Protein AF-A0A1G9J8J8-F1 (afdb_monomer_lite)

InterPro domains:
  IPR059865 Acb5 phage protein [PF26761] (29-97)

Sequence (175 aa):
MTDDLSQIAPGPQFIGARIVHADEQLAPPRRFVLRRRVDVSGISGTGDVADGVLWPDGTASIRWRGEHPSVVFWDRGRVSVEAIHGHQGATEVVFVDQDDEQPVPAGDGGAPLDPAAAPLVLRRVLDHALRRPVPCPNCTRTAPCRCVADRTEGRVDAVLAALGPWLTTRPGDAA

Secondary structure (DSSP, 8-state):
----GGG-PPPP--TT--PPPTTS-PPPPEEEEEEES--SSSSS-SEEEEEEEE-TTS-EEEEE-SSS--EEEETTTHHHHHHHH-GGGTEEEEE---S---------TT----TTTS-HHHHHHHHHHHHSPPPPTTT--SS--TT-S---TTHHHHHHHHHHHHHS--TT---

Foldseek 3Di:
DPPPCVPDDDDDDDPPDDDDDPPPDQDDKWKWFWAAQDDPPVPQDGGGQWIKIQDSLQKMWIWGDDDDIDIDIGPNHPVVCCVVPCVVVSIDIGTPDDDPPPPPPPPPPDDPDDPVPPRVVVVVVVVCLQPQQQQDPVHGDSDDDPPDPDDPPCSVVSVCVVCVVVVPDDVPPPD

Organism: NCBI:txid417292

pLDDT: mean 74.12, std 16.99, range [38.47, 98.06]

Radius of gyration: 23.18 Å; chains: 1; bounding box: 58×75×49 Å

Structure (mmCIF, N/CA/C/O backbone):
data_AF-A0A1G9J8J8-F1
#
_entry.id   AF-A0A1G9J8J8-F1
#
loop_
_atom_site.group_PDB
_atom_site.id
_atom_site.type_symbol
_atom_site.label_atom_id
_atom_site.label_alt_id
_atom_site.label_comp_id
_atom_site.label_asym_id
_atom_site.label_entity_id
_atom_site.label_seq_id
_atom_site.pdbx_PDB_ins_code
_atom_site.Cartn_x
_atom_site.Cartn_y
_atom_site.Cartn_z
_atom_site.occupancy
_atom_site.B_iso_or_equiv
_atom_site.auth_seq_id
_atom_site.auth_comp_id
_atom_site.auth_asym_id
_atom_site.auth_atom_id
_atom_site.pdbx_PDB_model_num
ATOM 1 N N . MET A 1 1 ? 24.958 34.970 -21.008 1.00 52.84 1 MET A N 1
ATOM 2 C CA . MET A 1 1 ? 25.870 33.909 -20.541 1.00 52.84 1 MET A CA 1
ATOM 3 C C . MET A 1 1 ? 25.167 32.598 -20.802 1.00 52.84 1 MET A C 1
ATOM 5 O O . MET A 1 1 ? 24.207 32.292 -20.114 1.00 52.84 1 MET A O 1
ATOM 9 N N . THR A 1 2 ? 25.532 31.933 -21.891 1.00 58.75 2 THR A N 1
ATOM 10 C CA . THR A 1 2 ? 25.051 30.592 -22.231 1.00 58.75 2 THR A CA 1
ATOM 11 C C . THR A 1 2 ? 25.837 29.626 -21.366 1.00 58.75 2 THR A C 1
ATOM 13 O O . THR A 1 2 ? 27.066 29.667 -21.393 1.00 58.75 2 THR A O 1
ATOM 16 N N . ASP A 1 3 ? 25.141 28.838 -20.557 1.00 69.56 3 ASP A N 1
ATOM 17 C CA . ASP A 1 3 ? 25.778 27.814 -19.739 1.00 69.56 3 ASP A CA 1
ATOM 18 C C . ASP A 1 3 ? 26.391 26.781 -20.691 1.00 69.56 3 ASP A C 1
ATOM 20 O O . ASP A 1 3 ? 25.680 26.117 -21.451 1.00 69.56 3 ASP A O 1
ATOM 24 N N . ASP A 1 4 ? 27.721 26.725 -20.737 1.00 76.31 4 ASP A N 1
ATOM 25 C CA . ASP A 1 4 ? 28.454 25.772 -21.562 1.00 76.31 4 ASP A CA 1
ATOM 26 C C . ASP A 1 4 ? 28.433 24.407 -20.869 1.00 76.31 4 ASP A C 1
ATOM 28 O O . ASP A 1 4 ? 29.348 24.015 -20.142 1.00 76.31 4 ASP A O 1
ATOM 32 N N . LEU A 1 5 ? 27.335 23.683 -21.091 1.00 75.25 5 LEU A N 1
ATOM 33 C CA . LEU A 1 5 ? 27.098 22.351 -20.536 1.00 75.25 5 LEU A CA 1
ATOM 34 C C . LEU A 1 5 ? 28.063 21.289 -21.096 1.00 75.25 5 LEU A C 1
ATOM 36 O O . LEU A 1 5 ? 28.061 20.160 -20.609 1.00 75.25 5 LEU A O 1
ATOM 40 N N . SER A 1 6 ? 28.909 21.626 -22.081 1.00 75.50 6 SER A N 1
ATOM 41 C CA . SER A 1 6 ? 29.919 20.708 -22.629 1.00 75.50 6 SER A CA 1
ATOM 42 C C . SER A 1 6 ? 31.037 20.377 -21.634 1.00 75.50 6 SER A C 1
ATOM 44 O O . SER A 1 6 ? 31.722 19.368 -21.793 1.00 75.50 6 SER A O 1
ATOM 46 N N . GLN A 1 7 ? 31.195 21.189 -20.582 1.00 78.25 7 GLN A N 1
ATOM 47 C CA . GLN A 1 7 ? 32.174 20.979 -19.513 1.00 78.25 7 GLN A CA 1
ATOM 48 C C . GLN A 1 7 ? 31.668 20.055 -18.392 1.00 78.25 7 GLN A C 1
ATOM 50 O O . GLN A 1 7 ? 32.422 19.736 -17.470 1.00 78.25 7 GLN A O 1
ATOM 55 N N . ILE A 1 8 ? 30.404 19.613 -18.433 1.00 78.19 8 ILE A N 1
ATOM 56 C CA . ILE A 1 8 ? 29.869 18.682 -17.437 1.00 78.19 8 ILE A CA 1
ATOM 57 C C . ILE A 1 8 ? 30.353 17.274 -17.787 1.00 78.19 8 ILE A C 1
ATOM 59 O O . ILE A 1 8 ? 29.864 16.640 -18.721 1.00 78.19 8 ILE A O 1
ATOM 63 N N . ALA A 1 9 ? 31.322 16.774 -17.019 1.00 73.69 9 ALA A N 1
ATOM 64 C CA . ALA A 1 9 ? 31.731 15.379 -17.107 1.00 73.69 9 ALA A CA 1
ATOM 65 C C . ALA A 1 9 ? 30.520 14.460 -16.837 1.00 73.69 9 ALA A C 1
ATOM 67 O O . ALA A 1 9 ? 29.739 14.742 -15.921 1.00 73.69 9 ALA A O 1
ATOM 68 N N . PRO A 1 10 ? 30.344 13.362 -17.597 1.00 72.19 10 PRO A N 1
ATOM 69 C CA . PRO A 1 10 ? 29.259 12.428 -17.343 1.00 72.19 10 PRO A CA 1
ATOM 70 C C . PRO A 1 10 ? 29.355 11.892 -15.912 1.00 72.19 10 PRO A C 1
ATOM 72 O O . PRO A 1 10 ? 30.443 11.593 -15.412 1.00 72.19 10 PRO A O 1
ATOM 75 N N . GLY A 1 11 ? 28.200 11.788 -15.253 1.00 70.50 11 GLY A N 1
ATOM 76 C CA . GLY A 1 11 ? 28.108 11.256 -13.900 1.00 70.50 11 GLY A CA 1
ATOM 77 C C . GLY A 1 11 ? 28.622 9.813 -13.799 1.00 70.50 11 GLY A C 1
ATOM 78 O O . GLY A 1 11 ? 28.779 9.125 -14.814 1.00 70.50 11 GLY A O 1
ATOM 79 N N . PRO A 1 12 ? 28.884 9.330 -12.574 1.00 74.50 12 PRO A N 1
ATOM 80 C CA . PRO A 1 12 ? 29.333 7.961 -12.356 1.00 74.50 12 PRO A CA 1
ATOM 81 C C . PRO A 1 12 ? 28.359 6.954 -12.982 1.00 74.50 12 PRO A C 1
ATOM 83 O O . PRO A 1 12 ? 27.145 7.031 -12.787 1.00 74.50 12 PRO A O 1
ATOM 86 N N . GLN A 1 13 ? 28.902 5.992 -13.729 1.00 70.75 13 GLN A N 1
ATOM 87 C CA . GLN A 1 13 ? 28.127 4.884 -14.279 1.00 70.75 13 GLN A CA 1
ATOM 88 C C . GLN A 1 13 ? 27.907 3.839 -13.181 1.00 70.75 13 GLN A C 1
ATOM 90 O O . GLN A 1 13 ? 28.849 3.194 -12.721 1.00 70.75 13 GLN A O 1
ATOM 95 N N . PHE A 1 14 ? 26.660 3.667 -12.749 1.00 71.19 14 PHE A N 1
ATOM 96 C CA . PHE A 1 14 ? 26.301 2.663 -11.751 1.00 71.19 14 PHE A CA 1
ATOM 97 C C . PHE A 1 14 ? 26.007 1.323 -12.436 1.00 71.19 14 PHE A C 1
ATOM 99 O O . PHE A 1 14 ? 24.927 1.114 -12.988 1.00 71.19 14 PHE A O 1
ATOM 106 N N . ILE A 1 15 ? 26.969 0.397 -12.410 1.00 66.38 15 ILE A N 1
ATOM 107 C CA . ILE A 1 15 ? 26.799 -0.945 -12.988 1.00 66.38 15 ILE A CA 1
ATOM 108 C C . ILE A 1 15 ? 25.764 -1.729 -12.170 1.00 66.38 15 ILE A C 1
ATOM 110 O O . ILE A 1 15 ? 25.917 -1.906 -10.964 1.00 66.38 15 ILE A O 1
ATOM 114 N N . GLY A 1 16 ? 24.712 -2.213 -12.836 1.00 60.66 16 GLY A N 1
ATOM 115 C CA . GLY A 1 16 ? 23.643 -3.008 -12.217 1.00 60.66 16 GLY A CA 1
ATOM 116 C C . GLY A 1 16 ? 22.540 -2.194 -11.532 1.00 60.66 16 GLY A C 1
ATOM 117 O O . GLY A 1 16 ? 21.570 -2.782 -11.058 1.00 60.66 16 GLY A O 1
ATOM 118 N N . ALA A 1 17 ? 22.642 -0.862 -11.503 1.00 63.00 17 ALA A N 1
ATOM 119 C CA . ALA A 1 17 ? 21.543 -0.008 -11.073 1.00 63.00 17 ALA A CA 1
ATOM 120 C C . ALA A 1 17 ? 20.568 0.212 -12.235 1.00 63.00 17 ALA A C 1
ATOM 122 O O . ALA A 1 17 ? 20.979 0.505 -13.359 1.00 63.00 17 ALA A O 1
ATOM 123 N N . ARG A 1 18 ? 19.264 0.120 -11.963 1.00 63.38 18 ARG A N 1
ATOM 124 C CA . ARG A 1 18 ? 18.260 0.638 -12.891 1.00 63.38 18 ARG A CA 1
ATOM 125 C C . ARG A 1 18 ? 18.263 2.161 -12.775 1.00 63.38 18 ARG A C 1
ATOM 127 O O . ARG A 1 18 ? 17.834 2.699 -11.757 1.00 63.38 18 ARG A O 1
ATOM 134 N N . ILE A 1 19 ? 18.749 2.833 -13.811 1.00 65.38 19 ILE A N 1
ATOM 135 C CA . ILE A 1 19 ? 18.621 4.282 -13.957 1.00 65.38 19 ILE A CA 1
ATOM 136 C C . ILE A 1 19 ? 17.245 4.538 -14.569 1.00 65.38 19 ILE A C 1
ATOM 138 O O . ILE A 1 19 ? 16.962 4.066 -15.665 1.00 65.38 19 ILE A O 1
ATOM 142 N N . VAL A 1 20 ? 16.381 5.236 -13.835 1.00 63.06 20 VAL A N 1
ATOM 143 C CA . VAL A 1 20 ? 15.118 5.738 -14.383 1.00 63.06 20 VAL A CA 1
ATOM 144 C C . VAL A 1 20 ? 15.446 7.020 -15.136 1.00 63.06 20 VAL A C 1
ATOM 146 O O . VAL A 1 20 ? 15.988 7.961 -14.550 1.00 63.06 20 VAL A O 1
ATOM 149 N N . HIS A 1 21 ? 15.172 7.037 -16.434 1.00 63.50 21 HIS A N 1
ATOM 150 C CA . HIS A 1 21 ? 15.356 8.219 -17.267 1.00 63.50 21 HIS A CA 1
ATOM 151 C C . HIS A 1 21 ? 14.078 9.068 -17.275 1.00 63.50 21 HIS A C 1
ATOM 153 O O . HIS A 1 21 ? 12.988 8.566 -17.018 1.00 63.50 21 HIS A O 1
ATOM 159 N N . ALA A 1 22 ? 14.205 10.371 -17.531 1.00 58.50 22 ALA A N 1
ATOM 160 C CA . ALA A 1 22 ? 13.072 11.302 -17.484 1.00 58.50 22 ALA A CA 1
ATOM 161 C C . ALA A 1 22 ? 11.989 11.016 -18.548 1.00 58.50 22 ALA A C 1
ATOM 163 O O . ALA A 1 22 ? 10.866 11.491 -18.418 1.00 58.50 22 ALA A O 1
ATOM 164 N N . ASP A 1 23 ? 12.330 10.258 -19.589 1.00 60.47 23 ASP A N 1
ATOM 165 C CA . ASP A 1 23 ? 11.440 9.772 -20.643 1.00 60.47 23 ASP A CA 1
ATOM 166 C C . ASP A 1 23 ? 10.734 8.448 -20.288 1.00 60.47 23 ASP A C 1
ATOM 168 O O . ASP A 1 23 ? 9.734 8.110 -20.923 1.00 60.47 23 ASP A O 1
ATOM 172 N N . GLU A 1 24 ? 11.175 7.721 -19.249 1.00 60.34 24 GLU A N 1
ATOM 173 C CA . GLU A 1 24 ? 10.377 6.641 -18.657 1.00 60.34 24 GLU A CA 1
ATOM 174 C C . GLU A 1 24 ? 9.195 7.262 -17.902 1.00 60.34 24 GLU A C 1
ATOM 176 O O . GLU A 1 24 ? 9.309 7.703 -16.757 1.00 60.34 24 GLU A O 1
ATOM 181 N N . GLN A 1 25 ? 8.032 7.284 -18.552 1.00 58.34 25 GLN A N 1
ATOM 182 C CA . GLN A 1 25 ? 6.803 7.812 -17.973 1.00 58.34 25 GLN A CA 1
ATOM 183 C C . GLN A 1 25 ? 6.251 6.846 -16.913 1.00 58.34 25 GLN A C 1
ATOM 185 O O . GLN A 1 25 ? 5.367 6.029 -17.167 1.00 58.34 25 GLN A O 1
ATOM 190 N N . LEU A 1 26 ? 6.815 6.910 -15.707 1.00 67.69 26 LEU A N 1
ATOM 191 C CA . LEU A 1 26 ? 6.245 6.270 -14.528 1.00 67.69 26 LEU A CA 1
ATOM 192 C C . LEU A 1 26 ? 4.961 7.003 -14.132 1.00 67.69 26 LEU A C 1
ATOM 194 O O . LEU A 1 26 ? 4.862 8.224 -14.266 1.00 67.69 26 LEU A O 1
ATOM 198 N N . ALA A 1 27 ? 3.983 6.257 -13.614 1.00 77.62 27 ALA A N 1
ATOM 199 C CA . ALA A 1 27 ? 2.802 6.865 -13.009 1.00 77.62 27 ALA A CA 1
ATOM 200 C C . ALA A 1 27 ? 3.230 7.907 -11.953 1.00 77.62 27 ALA A C 1
ATOM 202 O O . ALA A 1 27 ? 4.255 7.712 -11.298 1.00 77.62 27 ALA A O 1
ATOM 203 N N . PRO A 1 28 ? 2.492 9.009 -11.758 1.00 83.94 28 PRO A N 1
ATOM 204 C CA . PRO A 1 28 ? 2.823 9.964 -10.709 1.00 83.94 28 PRO A CA 1
ATOM 205 C C . PRO A 1 28 ? 2.645 9.335 -9.314 1.00 83.94 28 PRO A C 1
ATOM 207 O O . PRO A 1 28 ? 1.772 8.479 -9.122 1.00 83.94 28 PRO A O 1
ATOM 210 N N . PRO A 1 29 ? 3.449 9.742 -8.312 1.00 90.19 29 PRO A N 1
ATOM 211 C CA . PRO A 1 29 ? 3.216 9.345 -6.930 1.00 90.19 29 PRO A CA 1
ATOM 212 C C . PRO A 1 29 ? 1.850 9.858 -6.461 1.00 90.19 29 PRO A C 1
ATOM 214 O O . PRO A 1 29 ? 1.485 11.001 -6.723 1.00 90.19 29 PRO A O 1
ATOM 217 N N . ARG A 1 30 ? 1.106 9.016 -5.741 1.00 92.88 30 ARG A N 1
ATOM 218 C CA . ARG A 1 30 ? -0.258 9.322 -5.292 1.00 92.88 30 ARG A CA 1
ATOM 219 C C . ARG A 1 30 ? -0.275 9.660 -3.812 1.00 92.88 30 ARG A C 1
ATOM 221 O O . ARG A 1 30 ? 0.101 8.832 -2.982 1.00 92.88 30 ARG A O 1
ATOM 228 N N . ARG A 1 31 ? -0.751 10.846 -3.461 1.00 96.19 31 ARG A N 1
ATOM 229 C CA . ARG A 1 31 ? -0.864 11.316 -2.081 1.00 96.19 31 ARG A CA 1
ATOM 230 C C . ARG A 1 31 ? -2.133 10.784 -1.428 1.00 96.19 31 ARG A C 1
ATOM 232 O O . ARG A 1 31 ? -3.197 10.702 -2.046 1.00 96.19 31 ARG A O 1
ATOM 239 N N . PHE A 1 32 ? -2.034 10.460 -0.149 1.00 96.56 32 PHE A N 1
ATOM 240 C CA . PHE A 1 32 ? -3.155 10.034 0.676 1.00 96.56 32 PHE A CA 1
ATOM 241 C C . PHE A 1 32 ? -3.031 10.560 2.106 1.00 96.56 32 PHE A C 1
ATOM 243 O O . PHE A 1 32 ? -1.966 10.997 2.532 1.00 96.56 32 PHE A O 1
ATOM 250 N N . VAL A 1 33 ? -4.118 10.476 2.863 1.00 97.50 33 VAL A N 1
ATOM 251 C CA . VAL A 1 33 ? -4.133 10.642 4.318 1.00 97.50 33 VAL A CA 1
ATOM 252 C C . VAL A 1 33 ? -4.587 9.349 4.983 1.00 97.50 33 VAL A C 1
ATOM 254 O O . VAL A 1 33 ? -5.362 8.579 4.411 1.00 97.50 33 VAL A O 1
ATOM 257 N N . LEU A 1 34 ? -4.111 9.101 6.202 1.00 96.50 34 LEU A N 1
ATOM 258 C CA . LEU A 1 34 ? -4.717 8.110 7.086 1.00 96.50 34 LEU A CA 1
ATOM 259 C C . LEU A 1 34 ? -5.826 8.779 7.881 1.00 96.50 34 LEU A C 1
ATOM 261 O O . LEU A 1 34 ? -5.554 9.557 8.796 1.00 96.50 34 LEU A O 1
ATOM 265 N N . ARG A 1 35 ? -7.071 8.463 7.538 1.00 95.50 35 ARG A N 1
ATOM 266 C CA . ARG A 1 35 ? -8.255 8.993 8.204 1.00 95.50 35 ARG A CA 1
ATOM 267 C C . ARG A 1 35 ? -8.733 8.020 9.264 1.00 95.50 35 ARG A C 1
ATOM 269 O O . ARG A 1 35 ? -9.175 6.917 8.959 1.00 95.50 35 ARG A O 1
ATOM 276 N N . ARG A 1 36 ? -8.647 8.425 10.524 1.00 94.62 36 ARG A N 1
ATOM 277 C CA . ARG A 1 36 ? -9.066 7.648 11.687 1.00 94.62 36 ARG A CA 1
ATOM 278 C C . ARG A 1 36 ? -10.460 8.060 12.131 1.00 94.62 36 ARG A C 1
ATOM 280 O O . ARG A 1 36 ? -10.668 9.184 12.575 1.00 94.62 36 ARG A O 1
ATOM 287 N N . ARG A 1 37 ? -11.412 7.135 12.050 1.00 92.75 37 ARG A N 1
ATOM 288 C CA . ARG A 1 37 ? -12.782 7.330 12.544 1.00 92.75 37 ARG A CA 1
ATOM 289 C C . ARG A 1 37 ? -12.905 6.998 14.026 1.00 92.75 37 ARG A C 1
ATOM 291 O O . ARG A 1 37 ? -13.653 7.660 14.734 1.00 92.75 37 ARG A O 1
ATOM 298 N N . VAL A 1 38 ? -12.156 5.998 14.494 1.00 88.50 38 VAL A N 1
ATOM 299 C CA . VAL A 1 38 ? -12.163 5.562 15.896 1.00 88.50 38 VAL A CA 1
ATOM 300 C C . VAL A 1 38 ? -10.731 5.459 16.400 1.00 88.50 38 VAL A C 1
ATOM 302 O O . VAL A 1 38 ? -9.910 4.749 15.818 1.00 88.50 38 VAL A O 1
ATOM 305 N N . ASP A 1 39 ? -10.427 6.154 17.496 1.00 87.38 39 ASP A N 1
ATOM 306 C CA . ASP A 1 39 ? -9.149 5.999 18.186 1.00 87.38 39 ASP A CA 1
ATOM 307 C C . ASP A 1 39 ? -9.219 4.862 19.203 1.00 87.38 39 ASP A C 1
ATOM 309 O O . ASP A 1 39 ? -9.527 5.057 20.375 1.00 87.38 39 ASP A O 1
ATOM 313 N N . VAL A 1 40 ? -8.916 3.653 18.739 1.00 81.38 40 VAL A N 1
ATOM 314 C CA . VAL A 1 40 ? -8.871 2.454 19.589 1.00 81.38 40 VAL A CA 1
ATOM 315 C C . VAL A 1 40 ? -7.708 2.465 20.589 1.00 81.38 40 VAL A C 1
ATOM 317 O O . VAL A 1 40 ? -7.704 1.666 21.520 1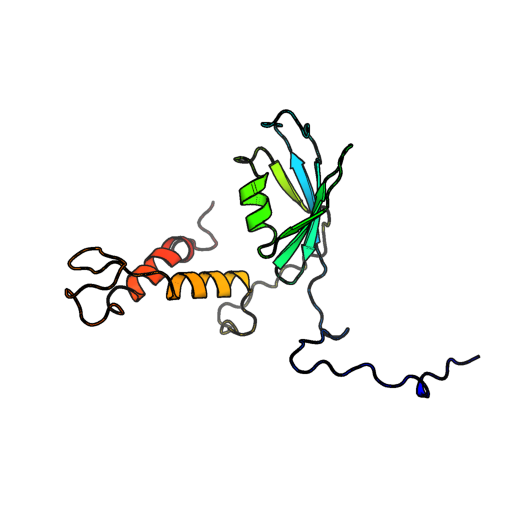.00 81.38 40 VAL A O 1
ATOM 320 N N . SER A 1 41 ? -6.715 3.339 20.392 1.00 78.69 41 SER A N 1
ATOM 321 C CA . SER A 1 41 ? -5.517 3.427 21.236 1.00 78.69 41 SER A CA 1
ATOM 322 C C . SER A 1 41 ? -5.618 4.498 22.324 1.00 78.69 41 SER A C 1
ATOM 324 O O . SER A 1 41 ? -4.944 4.388 23.345 1.00 78.69 41 SER A O 1
ATOM 326 N N . GLY A 1 42 ? -6.430 5.536 22.098 1.00 81.38 42 GLY A N 1
ATOM 327 C CA . GLY A 1 42 ? -6.501 6.738 22.933 1.00 81.38 42 GLY A CA 1
ATOM 328 C C . GLY A 1 42 ? -5.290 7.674 22.811 1.00 81.38 42 GLY A C 1
ATOM 329 O O . GLY A 1 42 ? -5.167 8.596 23.612 1.00 81.38 42 GLY A O 1
ATOM 330 N N . ILE A 1 43 ? -4.379 7.428 21.861 1.00 79.12 43 ILE A N 1
ATOM 331 C CA . ILE A 1 43 ? -3.119 8.172 21.707 1.00 79.12 43 ILE A CA 1
ATOM 332 C C . ILE A 1 43 ? -3.213 9.204 20.580 1.00 79.12 43 ILE A C 1
ATOM 334 O O . ILE A 1 43 ? -2.815 10.352 20.750 1.00 79.12 43 ILE A O 1
ATOM 338 N N . SER A 1 44 ? -3.669 8.789 19.396 1.00 74.38 44 SER A N 1
ATOM 339 C CA . SER A 1 44 ? -3.546 9.595 18.170 1.00 74.38 44 SER A CA 1
ATOM 340 C C . SER A 1 44 ? -4.750 10.490 17.885 1.00 74.38 44 SER A C 1
ATOM 342 O O . SER A 1 44 ? -4.674 11.340 17.001 1.00 74.38 44 SER A O 1
ATOM 344 N N . GLY A 1 45 ? -5.867 10.279 18.580 1.00 86.25 45 GLY A N 1
ATOM 345 C CA . GLY A 1 45 ? -7.136 10.924 18.281 1.00 86.25 45 GLY A CA 1
ATOM 346 C C . GLY A 1 45 ? -7.772 10.441 16.972 1.00 86.25 45 GLY A C 1
ATOM 347 O O . GLY A 1 45 ? -7.386 9.431 16.374 1.00 86.25 45 GLY A O 1
ATOM 348 N N . THR A 1 46 ? -8.797 11.174 16.545 1.00 92.75 46 THR A N 1
ATOM 349 C CA . THR A 1 46 ? -9.557 10.930 15.310 1.00 92.75 46 THR A CA 1
ATOM 350 C C . THR A 1 46 ? -9.251 12.000 14.258 1.00 92.75 46 THR A C 1
ATOM 352 O O . THR A 1 46 ? -8.613 13.010 14.548 1.00 92.75 46 THR A O 1
ATOM 355 N N . GLY A 1 47 ? -9.700 11.777 13.022 1.00 94.25 47 GLY A N 1
ATOM 356 C CA . GLY A 1 47 ? -9.436 12.641 11.872 1.00 94.25 47 GLY A CA 1
ATOM 357 C C . GLY A 1 47 ? -8.233 12.181 11.051 1.00 94.25 47 GLY A C 1
ATOM 358 O O . GLY A 1 47 ? -7.860 11.009 11.070 1.00 94.25 47 GLY A O 1
ATOM 359 N N . ASP A 1 48 ? -7.637 13.095 10.294 1.00 95.94 48 ASP A N 1
ATOM 360 C CA . ASP A 1 48 ? -6.479 12.792 9.453 1.00 95.94 48 ASP A CA 1
ATOM 361 C C . ASP A 1 48 ? -5.211 12.789 10.314 1.00 95.94 48 ASP A C 1
ATOM 363 O O . ASP A 1 48 ? -4.669 13.845 10.649 1.00 95.94 48 ASP A O 1
ATOM 367 N N . VAL A 1 49 ? -4.761 11.590 10.687 1.00 94.75 49 VAL A N 1
ATOM 368 C CA . VAL A 1 49 ? -3.680 11.357 11.663 1.00 94.75 49 VAL A CA 1
ATOM 369 C C . VAL A 1 49 ? -2.296 11.238 11.019 1.00 94.75 49 VAL A C 1
ATOM 371 O O . VAL A 1 49 ? -1.278 11.319 11.709 1.00 94.75 49 VAL A O 1
ATOM 374 N N . ALA A 1 50 ? -2.234 11.052 9.701 1.00 96.44 50 ALA A N 1
ATOM 375 C CA . ALA A 1 50 ? -0.982 11.004 8.955 1.00 96.44 50 ALA A CA 1
ATOM 376 C C . ALA A 1 50 ?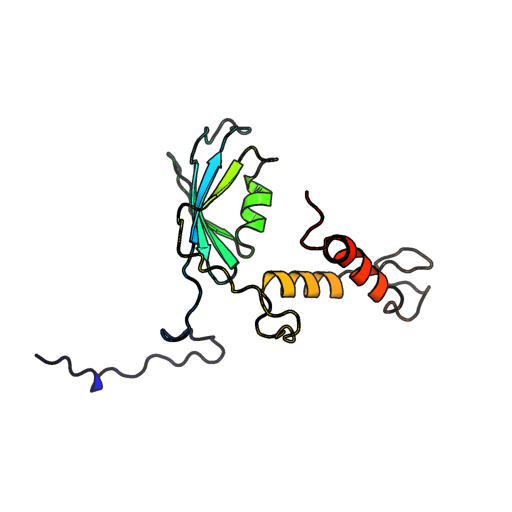 -1.175 11.406 7.489 1.00 96.44 50 ALA A C 1
ATOM 378 O O . ALA A 1 50 ? -2.240 11.174 6.918 1.00 96.44 50 ALA A O 1
ATOM 379 N N . ASP A 1 51 ? -0.116 11.939 6.889 1.00 97.75 51 ASP A N 1
ATOM 380 C CA . ASP A 1 51 ? 0.028 12.142 5.447 1.00 97.75 51 ASP A CA 1
ATOM 381 C C . ASP A 1 51 ? 0.824 10.988 4.846 1.00 97.75 51 ASP A C 1
ATOM 383 O O . ASP A 1 51 ? 1.724 10.449 5.491 1.00 97.75 51 ASP A O 1
ATOM 387 N N . GLY A 1 52 ? 0.540 10.617 3.605 1.00 97.50 52 GLY A N 1
ATOM 388 C CA . GLY A 1 52 ? 1.244 9.541 2.931 1.00 97.50 52 GLY A CA 1
ATOM 389 C C . GLY A 1 52 ? 1.377 9.736 1.431 1.00 97.50 52 GLY A C 1
ATOM 390 O O . GLY A 1 52 ? 0.638 10.490 0.801 1.00 97.50 52 GLY A O 1
ATOM 391 N N . VAL A 1 53 ? 2.350 9.032 0.864 1.00 97.25 53 VAL A N 1
ATOM 392 C CA . VAL A 1 53 ? 2.589 8.938 -0.575 1.00 97.25 53 VAL A CA 1
ATOM 393 C C . VAL A 1 53 ? 2.711 7.466 -0.932 1.00 97.25 53 VAL A C 1
ATOM 395 O O . VAL A 1 53 ? 3.497 6.742 -0.322 1.00 97.25 53 VAL A O 1
ATOM 398 N N . LEU A 1 54 ? 1.921 7.017 -1.904 1.00 93.88 54 LEU A N 1
ATOM 399 C CA . LEU A 1 54 ? 2.084 5.734 -2.571 1.00 93.88 54 LEU A CA 1
ATOM 400 C C . LEU A 1 54 ? 2.937 5.958 -3.819 1.00 93.88 54 LEU A C 1
ATOM 402 O O . LEU A 1 54 ? 2.548 6.696 -4.728 1.00 93.88 54 LEU A O 1
ATOM 406 N N . TRP A 1 55 ? 4.101 5.327 -3.844 1.00 91.06 55 TRP A N 1
ATOM 407 C CA . TRP A 1 55 ? 5.054 5.440 -4.933 1.00 91.06 55 TRP A CA 1
ATOM 408 C C . TRP A 1 55 ? 4.691 4.497 -6.087 1.00 91.06 55 TRP A C 1
ATOM 410 O O . TRP A 1 55 ? 4.070 3.452 -5.865 1.00 91.06 55 TRP A O 1
ATOM 420 N N . PRO A 1 56 ? 5.100 4.821 -7.325 1.00 82.62 56 PRO A N 1
ATOM 421 C CA . PRO A 1 56 ? 4.795 4.004 -8.507 1.00 82.62 56 PRO A CA 1
ATOM 422 C C . PRO A 1 56 ? 5.411 2.601 -8.456 1.00 82.62 56 PRO A C 1
ATOM 424 O O . PRO A 1 56 ? 4.907 1.673 -9.083 1.00 82.62 56 PRO A O 1
ATOM 427 N N . ASP A 1 57 ? 6.476 2.424 -7.672 1.00 79.44 57 ASP A N 1
ATOM 428 C CA . ASP A 1 57 ? 7.102 1.126 -7.405 1.00 79.44 57 ASP A CA 1
ATOM 429 C C . ASP A 1 57 ? 6.310 0.254 -6.404 1.00 79.44 57 ASP A C 1
ATOM 431 O O . ASP A 1 57 ? 6.705 -0.874 -6.097 1.00 79.44 57 ASP A O 1
ATOM 435 N N . GLY A 1 58 ? 5.175 0.758 -5.909 1.00 81.25 58 GLY A N 1
ATOM 436 C CA . GLY A 1 58 ? 4.295 0.083 -4.962 1.00 81.25 58 GLY A CA 1
ATOM 437 C C . GLY A 1 58 ? 4.727 0.210 -3.501 1.00 81.25 58 GLY A C 1
ATOM 438 O O . GLY A 1 58 ? 4.086 -0.395 -2.641 1.00 81.25 58 GLY A O 1
ATOM 439 N N . THR A 1 59 ? 5.778 0.973 -3.196 1.00 90.00 59 THR A N 1
ATOM 440 C CA . THR A 1 59 ? 6.161 1.312 -1.820 1.00 90.00 59 THR A CA 1
ATOM 441 C C . THR A 1 59 ? 5.360 2.507 -1.303 1.00 90.00 59 THR A C 1
ATOM 443 O O . THR A 1 59 ? 4.706 3.212 -2.069 1.00 90.00 59 THR A O 1
ATOM 446 N N . ALA A 1 60 ? 5.355 2.747 0.009 1.00 95.75 60 ALA A N 1
ATOM 447 C CA . ALA A 1 60 ? 4.685 3.914 0.582 1.00 95.75 60 ALA A CA 1
ATOM 448 C C . ALA A 1 60 ? 5.526 4.575 1.669 1.00 95.75 60 ALA A C 1
ATOM 450 O O . ALA A 1 60 ? 6.158 3.893 2.474 1.00 95.75 60 ALA A O 1
ATOM 451 N N . SER A 1 61 ? 5.480 5.900 1.736 1.00 98.06 61 SER A N 1
ATOM 452 C CA . SER A 1 61 ? 5.996 6.676 2.864 1.00 98.06 61 SER A CA 1
ATOM 453 C C . SER A 1 61 ? 4.846 7.340 3.608 1.00 98.06 61 SER A C 1
ATOM 455 O O . SER A 1 61 ? 3.863 7.762 3.002 1.00 98.06 61 SER A O 1
ATOM 457 N N . ILE A 1 62 ? 4.957 7.415 4.933 1.00 98.00 62 ILE A N 1
ATOM 458 C CA . ILE A 1 62 ? 3.964 8.034 5.814 1.00 98.00 62 ILE A CA 1
ATOM 459 C C . ILE A 1 62 ? 4.660 8.998 6.761 1.00 98.00 62 ILE A C 1
ATOM 461 O O . ILE A 1 62 ? 5.684 8.659 7.351 1.00 98.00 62 ILE A O 1
ATOM 465 N N . ARG A 1 63 ? 4.063 10.172 6.947 1.00 97.25 63 ARG A N 1
ATOM 466 C CA . ARG A 1 63 ? 4.412 11.172 7.949 1.00 97.25 63 ARG A CA 1
ATOM 467 C C . ARG A 1 63 ? 3.280 11.263 8.969 1.00 97.25 63 ARG A C 1
ATOM 469 O O . ARG A 1 63 ? 2.198 11.750 8.650 1.00 97.25 63 ARG A O 1
ATOM 476 N N . TRP A 1 64 ? 3.531 10.825 10.199 1.00 94.81 64 TRP A N 1
ATOM 477 C CA . TRP A 1 64 ? 2.573 10.986 11.294 1.00 94.81 64 TRP A CA 1
ATOM 478 C C . TRP A 1 64 ? 2.471 12.452 11.709 1.00 94.81 64 TRP A C 1
ATOM 480 O O . TRP A 1 64 ? 3.487 13.146 11.799 1.00 94.81 64 TRP A O 1
ATOM 490 N N . ARG A 1 65 ? 1.244 12.908 11.963 1.00 92.44 65 ARG A N 1
ATOM 491 C CA . ARG A 1 65 ? 0.949 14.247 12.482 1.00 92.44 65 ARG A CA 1
ATOM 492 C C . ARG A 1 65 ? 0.941 14.236 14.017 1.00 92.44 65 ARG A C 1
ATOM 494 O O . ARG A 1 65 ? 0.966 13.176 14.637 1.00 92.44 65 ARG A O 1
ATOM 501 N N . GLY A 1 66 ? 0.881 15.421 14.621 1.00 86.56 66 GLY A N 1
ATOM 502 C CA . GLY A 1 66 ? 0.810 15.599 16.076 1.00 86.56 66 GLY A CA 1
ATOM 503 C C . GLY A 1 66 ? 2.142 15.997 16.717 1.00 86.56 66 GLY A C 1
ATOM 504 O O . GLY A 1 66 ? 3.072 16.417 16.031 1.00 86.56 66 GLY A O 1
ATOM 505 N N . GLU A 1 67 ? 2.208 15.887 18.045 1.00 80.81 67 GLU A N 1
ATOM 506 C CA . GLU A 1 67 ? 3.315 16.385 18.881 1.00 80.81 67 GLU A CA 1
ATOM 507 C C . GLU A 1 67 ? 4.630 15.614 18.693 1.00 80.81 67 GLU A C 1
ATOM 509 O O . GLU A 1 67 ? 5.717 16.189 18.762 1.00 80.81 67 GLU A O 1
ATOM 514 N N . HIS A 1 68 ? 4.544 14.316 18.393 1.00 83.38 68 HIS A N 1
ATOM 515 C CA . HIS A 1 68 ? 5.703 13.444 18.185 1.00 83.38 68 HIS A CA 1
ATOM 516 C C . HIS A 1 68 ? 5.694 12.856 16.775 1.00 83.38 68 HIS A C 1
ATOM 518 O O . HIS A 1 68 ? 5.437 11.665 16.582 1.00 83.38 68 HIS A O 1
ATOM 524 N N . PRO A 1 69 ? 5.937 13.685 15.753 1.00 89.25 69 PRO A N 1
ATOM 525 C CA . PRO A 1 69 ? 5.736 13.251 14.392 1.00 89.25 69 PRO A CA 1
ATOM 526 C C . PRO A 1 69 ? 6.920 12.373 13.955 1.00 89.25 69 PRO A C 1
ATOM 528 O O . PRO A 1 69 ? 8.080 12.787 14.024 1.00 89.25 69 PRO A O 1
ATOM 531 N N . SER A 1 70 ? 6.651 11.201 13.374 1.00 92.12 70 SER A N 1
ATOM 532 C CA . SER A 1 70 ? 7.660 10.305 12.775 1.00 92.12 70 SER A CA 1
ATOM 533 C C . SER A 1 70 ? 7.429 10.088 11.273 1.00 92.12 70 SER A C 1
ATOM 535 O O . SER A 1 70 ? 6.388 10.476 10.736 1.00 92.12 70 SER A O 1
ATOM 537 N N . VAL A 1 71 ? 8.432 9.551 10.574 1.00 96.94 71 VAL A N 1
ATOM 538 C CA . VAL A 1 71 ? 8.322 9.122 9.171 1.00 96.94 71 VAL A CA 1
ATOM 539 C C . VAL A 1 71 ? 8.584 7.627 9.107 1.00 96.94 71 VAL A C 1
ATOM 541 O O . VAL A 1 71 ? 9.537 7.145 9.716 1.00 96.94 71 VAL A O 1
ATOM 544 N N . VAL A 1 72 ? 7.746 6.902 8.373 1.00 96.44 72 VAL A N 1
ATOM 545 C CA . VAL A 1 72 ? 7.868 5.454 8.182 1.00 96.44 72 VAL A CA 1
ATOM 546 C C . VAL A 1 72 ? 7.806 5.132 6.697 1.00 96.44 72 VAL A C 1
ATOM 548 O O . VAL A 1 72 ? 7.052 5.756 5.950 1.00 96.44 72 VAL A O 1
ATOM 551 N N . PHE A 1 73 ? 8.596 4.146 6.283 1.00 96.69 73 PHE A N 1
ATOM 552 C CA . PHE A 1 73 ? 8.597 3.610 4.930 1.00 96.69 73 PHE A CA 1
ATOM 553 C C . PHE A 1 73 ? 8.112 2.159 4.924 1.00 96.69 73 PHE A C 1
ATOM 555 O O . PHE A 1 73 ? 8.499 1.364 5.780 1.00 96.69 73 PHE A O 1
ATOM 562 N N . TRP A 1 74 ? 7.287 1.821 3.938 1.00 91.44 74 TRP A N 1
ATOM 563 C CA . TRP A 1 74 ? 6.683 0.510 3.746 1.00 91.44 74 TRP A CA 1
ATOM 564 C C . TRP A 1 74 ? 7.065 -0.050 2.377 1.00 91.44 74 TRP A C 1
ATOM 566 O O . TRP A 1 74 ? 6.572 0.397 1.343 1.00 91.44 74 TRP A O 1
ATOM 576 N N . ASP A 1 75 ? 7.884 -1.098 2.378 1.00 87.75 75 ASP A N 1
ATOM 577 C CA . ASP A 1 75 ? 8.355 -1.829 1.191 1.00 87.75 75 ASP A CA 1
ATOM 578 C C . ASP A 1 75 ? 7.247 -2.612 0.452 1.00 87.75 75 ASP A C 1
ATOM 580 O O . ASP A 1 75 ? 7.421 -3.057 -0.688 1.00 87.75 75 ASP A O 1
ATOM 584 N N . ARG A 1 76 ? 6.105 -2.815 1.118 1.00 80.31 76 ARG A N 1
ATOM 585 C CA . ARG A 1 76 ? 4.873 -3.403 0.558 1.00 80.31 76 ARG A CA 1
ATOM 586 C C . ARG A 1 76 ? 3.744 -2.379 0.405 1.00 80.31 76 ARG A C 1
ATOM 588 O O . ARG A 1 76 ? 2.592 -2.761 0.195 1.00 80.31 76 ARG A O 1
ATOM 595 N N . GLY A 1 77 ? 4.074 -1.098 0.563 1.00 90.19 77 GLY A N 1
ATOM 596 C CA . GLY A 1 77 ? 3.169 0.028 0.383 1.00 90.19 77 GLY A CA 1
ATOM 597 C C . GLY A 1 77 ? 1.870 -0.089 1.166 1.00 90.19 77 GLY A C 1
ATOM 598 O O . GLY A 1 77 ? 1.861 -0.486 2.334 1.00 90.19 77 GLY A O 1
ATOM 599 N N . ARG A 1 78 ? 0.764 0.257 0.497 1.00 91.19 78 ARG A N 1
ATOM 600 C CA . ARG A 1 78 ? -0.584 0.355 1.078 1.00 91.19 78 ARG A CA 1
ATOM 601 C C . ARG A 1 78 ? -1.005 -0.888 1.869 1.00 91.19 78 ARG A C 1
ATOM 603 O O . A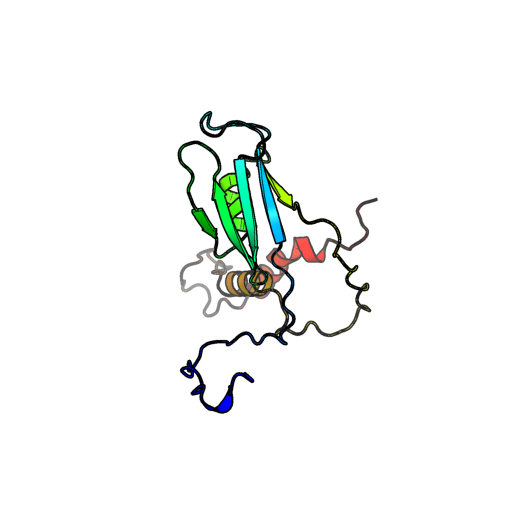RG A 1 78 ? -1.612 -0.743 2.922 1.00 91.19 78 ARG A O 1
ATOM 610 N N . VAL A 1 79 ? -0.653 -2.090 1.412 1.00 85.88 79 VAL A N 1
ATOM 611 C CA . VAL A 1 79 ? -1.074 -3.335 2.076 1.00 85.88 79 VAL A CA 1
ATOM 612 C C . VAL A 1 79 ? -0.529 -3.422 3.503 1.00 85.88 79 VAL A C 1
ATOM 614 O O . VAL A 1 79 ? -1.277 -3.740 4.423 1.00 85.88 79 VAL A O 1
ATOM 617 N N . SER A 1 80 ? 0.754 -3.106 3.718 1.00 88.94 80 SER A N 1
ATOM 618 C CA . SER A 1 80 ? 1.322 -3.090 5.076 1.00 88.94 80 SER A CA 1
ATOM 619 C C . SER A 1 80 ? 0.727 -1.970 5.927 1.00 88.94 80 SER A C 1
ATOM 621 O O . SER A 1 80 ? 0.479 -2.171 7.114 1.00 88.94 80 SER A O 1
ATOM 623 N N . VAL A 1 81 ? 0.460 -0.813 5.314 1.00 93.44 81 VAL A N 1
ATOM 624 C CA . VAL A 1 81 ? -0.172 0.329 5.985 1.00 93.44 81 VAL A CA 1
ATOM 625 C C . VAL A 1 81 ? -1.542 -0.061 6.535 1.00 93.44 81 VAL A C 1
ATOM 627 O O . VAL A 1 81 ? -1.806 0.140 7.716 1.00 93.44 81 VAL A O 1
ATOM 630 N N . GLU A 1 82 ? -2.400 -0.660 5.711 1.00 91.12 82 GLU A N 1
ATOM 631 C CA . GLU A 1 82 ? -3.744 -1.083 6.113 1.00 91.12 82 GLU A CA 1
ATOM 632 C C . GLU A 1 82 ? -3.711 -2.248 7.103 1.00 91.12 82 GLU A C 1
ATOM 634 O O . GLU A 1 82 ? -4.458 -2.240 8.080 1.00 91.12 82 GLU A O 1
ATOM 639 N N . ALA A 1 83 ? -2.817 -3.220 6.904 1.00 87.75 83 ALA A N 1
ATOM 640 C CA . ALA A 1 83 ? -2.690 -4.363 7.803 1.00 87.75 83 ALA A CA 1
ATOM 641 C C . ALA A 1 83 ? -2.321 -3.947 9.236 1.00 87.75 83 ALA A C 1
ATOM 643 O O . ALA A 1 83 ? -2.816 -4.539 10.194 1.00 87.75 83 ALA A O 1
ATOM 644 N N . ILE A 1 84 ? -1.461 -2.936 9.387 1.00 90.44 84 ILE A N 1
ATOM 645 C CA . ILE A 1 84 ? -0.940 -2.515 10.694 1.00 90.44 84 ILE A CA 1
ATOM 646 C C . ILE A 1 84 ? -1.767 -1.373 11.290 1.00 90.44 84 ILE A C 1
ATOM 648 O O . ILE A 1 84 ? -2.020 -1.370 12.494 1.00 90.44 84 ILE A O 1
ATOM 652 N N . HIS A 1 85 ? -2.219 -0.420 10.471 1.00 91.69 85 HIS A N 1
ATOM 653 C CA . HIS A 1 85 ? -2.884 0.797 10.945 1.00 91.69 85 HIS A CA 1
ATOM 654 C C . HIS A 1 85 ? -4.376 0.862 10.642 1.00 91.69 85 HIS A C 1
ATOM 656 O O . HIS A 1 85 ? -5.034 1.765 11.150 1.00 91.69 85 HIS A O 1
ATOM 662 N N . GLY A 1 86 ? -4.930 -0.068 9.860 1.00 86.75 86 GLY A N 1
ATOM 663 C CA . GLY A 1 86 ? -6.343 -0.056 9.482 1.00 86.75 86 GLY A CA 1
ATOM 664 C C . GLY A 1 86 ? -7.297 -0.347 10.643 1.00 86.75 86 GLY A C 1
ATOM 665 O O . GLY A 1 86 ? -8.426 0.138 10.641 1.00 86.75 86 GLY A O 1
ATOM 666 N N . HIS A 1 87 ? -6.846 -1.106 11.654 1.00 86.06 87 HIS A N 1
ATOM 667 C CA . HIS A 1 87 ? -7.595 -1.410 12.884 1.00 86.06 87 HIS A CA 1
ATOM 668 C C . HIS A 1 87 ? -9.065 -1.802 12.622 1.00 86.06 87 HIS A C 1
ATOM 670 O O . HIS A 1 87 ? -9.984 -1.148 13.106 1.00 86.06 87 HIS A O 1
ATOM 676 N N . GLN A 1 88 ? -9.291 -2.846 11.813 1.00 85.56 88 GLN A N 1
ATOM 677 C CA . GLN A 1 88 ? -10.635 -3.328 11.436 1.00 85.56 88 GLN A CA 1
ATOM 678 C C . GLN A 1 88 ? -11.542 -2.240 10.820 1.00 85.56 88 GLN A C 1
ATOM 680 O O . GLN A 1 88 ? -12.752 -2.234 11.024 1.00 85.56 88 GLN A O 1
ATOM 685 N N . GLY A 1 89 ? -10.955 -1.303 10.072 1.00 86.94 89 GLY A N 1
ATOM 686 C CA . GLY A 1 89 ? -11.678 -0.201 9.431 1.00 86.94 89 GLY A CA 1
ATOM 687 C C . GLY A 1 89 ? -11.817 1.052 10.299 1.00 86.94 89 GLY A C 1
ATOM 688 O O . GLY A 1 89 ? -12.380 2.045 9.847 1.00 86.94 89 GLY A O 1
ATOM 689 N N . ALA A 1 90 ? -11.269 1.061 11.518 1.00 89.06 90 ALA A N 1
ATOM 690 C CA . ALA A 1 90 ? -11.205 2.273 12.333 1.00 89.06 90 ALA A CA 1
ATOM 691 C C . ALA A 1 90 ? -10.286 3.348 11.726 1.00 89.06 90 ALA A C 1
ATOM 693 O O . ALA A 1 90 ? -10.436 4.527 12.050 1.00 89.06 90 ALA A O 1
ATOM 694 N N . THR A 1 91 ? -9.356 2.963 10.845 1.00 93.94 91 THR A N 1
ATOM 695 C CA . THR A 1 91 ? -8.551 3.885 10.031 1.00 93.94 91 THR A CA 1
ATOM 696 C C . THR A 1 91 ? -8.562 3.453 8.572 1.00 93.94 91 THR A C 1
ATOM 698 O O . THR A 1 91 ? -8.409 2.271 8.274 1.00 93.94 91 THR A O 1
ATOM 701 N N . GLU A 1 92 ? -8.682 4.409 7.663 1.00 94.56 92 GLU A N 1
ATOM 702 C CA . GLU A 1 92 ? -8.723 4.178 6.222 1.00 94.56 92 GLU A CA 1
ATOM 703 C C . GLU A 1 92 ? -7.680 5.030 5.489 1.00 94.56 92 GLU A C 1
ATOM 705 O O . GLU A 1 92 ? -7.336 6.133 5.917 1.00 94.56 92 GLU A O 1
ATOM 710 N N . VAL A 1 93 ? -7.168 4.505 4.375 1.00 95.62 93 VAL A N 1
ATOM 711 C CA . VAL A 1 93 ? -6.337 5.257 3.428 1.00 95.62 93 VAL A CA 1
ATOM 712 C C . VAL A 1 93 ? -7.267 6.036 2.500 1.00 95.62 93 VAL A C 1
ATOM 714 O O . VAL A 1 93 ? -8.031 5.431 1.750 1.00 95.62 93 VAL A O 1
ATOM 717 N N . VAL A 1 94 ? -7.182 7.366 2.520 1.00 95.19 94 VAL A N 1
ATOM 718 C CA . VAL A 1 94 ? -7.972 8.254 1.654 1.00 95.19 94 VAL A CA 1
ATOM 719 C C . VAL A 1 94 ? -7.033 8.982 0.705 1.00 95.19 94 VAL A C 1
ATOM 721 O O . VAL A 1 94 ? -6.239 9.808 1.146 1.00 95.19 94 VAL A O 1
ATOM 724 N N . PHE A 1 95 ? -7.107 8.688 -0.593 1.00 94.00 95 PHE A N 1
ATOM 725 C CA . PHE A 1 95 ? -6.339 9.426 -1.598 1.00 94.00 95 PHE A CA 1
ATOM 726 C C . PHE A 1 95 ? -6.884 10.849 -1.739 1.00 94.00 95 PHE A C 1
ATOM 728 O O . PHE A 1 95 ? -8.095 11.044 -1.798 1.00 94.00 95 PHE A O 1
ATOM 735 N N . VAL A 1 96 ? -5.980 11.829 -1.754 1.00 91.50 96 VAL A N 1
ATOM 736 C CA . VAL A 1 96 ? -6.326 13.264 -1.813 1.00 91.50 96 VAL A CA 1
ATOM 737 C C . VAL A 1 96 ? -6.079 13.876 -3.189 1.00 91.50 96 VAL A C 1
ATOM 739 O O . VAL A 1 96 ? -6.508 14.994 -3.452 1.00 91.50 96 VAL A O 1
ATOM 742 N N . ASP A 1 97 ? -5.413 13.127 -4.063 1.00 80.69 97 ASP A N 1
ATOM 743 C CA . ASP A 1 97 ? -5.317 13.435 -5.482 1.00 80.69 97 ASP A CA 1
ATOM 744 C C . ASP A 1 97 ? -6.536 12.815 -6.170 1.00 80.69 97 ASP A C 1
ATOM 746 O O . ASP A 1 97 ? -6.645 11.588 -6.227 1.00 80.69 97 ASP A O 1
ATOM 750 N N . GLN A 1 98 ? -7.467 13.644 -6.645 1.00 60.09 98 GLN A N 1
ATOM 751 C CA . GLN A 1 98 ? -8.519 13.217 -7.568 1.00 60.09 98 GLN A CA 1
ATOM 752 C C . GLN A 1 98 ? -8.270 13.829 -8.955 1.00 60.09 98 GLN A C 1
ATOM 754 O O . GLN A 1 98 ? -7.935 15.008 -9.055 1.00 60.09 98 GLN A O 1
ATOM 759 N N . ASP A 1 99 ? -8.466 12.980 -9.969 1.00 46.03 99 ASP A N 1
ATOM 760 C CA . ASP A 1 99 ? -8.656 13.255 -11.403 1.00 46.03 99 ASP A CA 1
ATOM 761 C C . ASP A 1 99 ? -7.430 13.483 -12.309 1.00 46.03 99 ASP A C 1
ATOM 763 O O . ASP A 1 99 ? -7.361 14.463 -13.034 1.00 46.03 99 ASP A O 1
ATOM 767 N N . ASP A 1 100 ? -6.538 12.489 -12.374 1.00 45.56 100 ASP A N 1
ATOM 768 C CA . ASP A 1 100 ? -5.885 12.078 -13.640 1.00 45.56 100 ASP A CA 1
ATOM 769 C C . ASP A 1 100 ? -5.963 10.546 -13.802 1.00 45.56 100 ASP A C 1
ATOM 771 O O . ASP A 1 100 ? -5.105 9.893 -14.399 1.00 45.56 100 ASP A O 1
ATOM 775 N N . GLU A 1 101 ? -7.016 9.928 -13.259 1.00 43.94 101 GLU A N 1
ATOM 776 C CA . GLU A 1 101 ? -7.389 8.586 -13.694 1.00 43.94 101 GLU A CA 1
ATOM 777 C C . GLU A 1 101 ? -8.012 8.733 -15.084 1.00 43.94 101 GLU A C 1
ATOM 779 O O . GLU A 1 101 ? 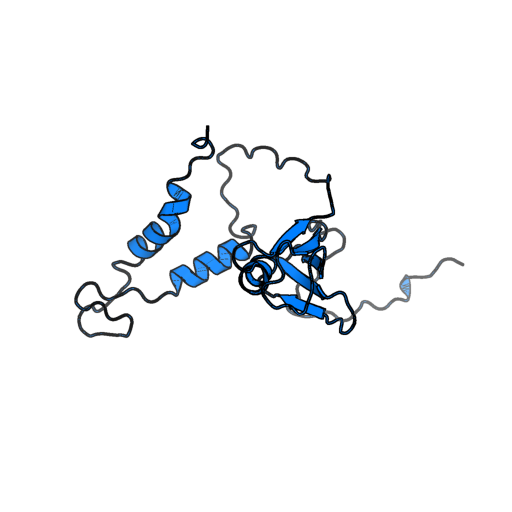-9.229 8.759 -15.253 1.00 43.94 101 GLU A O 1
ATOM 784 N N . GLN A 1 102 ? -7.158 8.875 -16.105 1.00 39.75 102 GLN A N 1
ATOM 785 C CA . GLN A 1 102 ? -7.551 8.462 -17.441 1.00 39.75 102 GLN A CA 1
ATOM 786 C C . GLN A 1 102 ? -8.079 7.036 -17.284 1.00 39.75 102 GLN A C 1
ATOM 788 O O . GLN A 1 102 ? -7.339 6.183 -16.779 1.00 39.75 102 GLN A O 1
ATOM 793 N N . PRO A 1 103 ? -9.342 6.768 -17.664 1.00 38.47 103 PRO A N 1
ATOM 794 C CA . PRO A 1 103 ? -9.854 5.415 -17.674 1.00 38.47 103 PRO A CA 1
ATOM 795 C C . PRO A 1 103 ? -8.838 4.589 -18.444 1.00 38.47 103 PRO A C 1
ATOM 797 O O . PRO A 1 103 ? -8.536 4.918 -19.595 1.00 38.47 103 PRO A O 1
ATOM 800 N N . VAL A 1 104 ? -8.273 3.561 -17.809 1.00 47.19 104 VAL A N 1
ATOM 801 C CA . VAL A 1 104 ? -7.544 2.543 -18.558 1.00 47.19 104 VAL A CA 1
ATOM 802 C C . VAL A 1 104 ? -8.551 2.095 -19.614 1.00 47.19 104 VAL A C 1
ATOM 804 O O . VAL A 1 104 ? -9.628 1.629 -19.219 1.00 47.19 104 VAL A O 1
ATOM 807 N N . PRO A 1 105 ? -8.314 2.339 -20.921 1.00 40.84 105 PRO A N 1
ATOM 808 C CA . PRO A 1 105 ? -9.266 1.918 -21.931 1.00 40.84 105 PRO A CA 1
ATOM 809 C C . PRO A 1 105 ? -9.493 0.439 -21.678 1.00 40.84 105 PRO A C 1
ATOM 811 O O . PRO A 1 105 ? -8.521 -0.284 -21.452 1.00 40.84 105 PRO A O 1
ATOM 814 N N . ALA A 1 106 ? -10.763 0.034 -21.591 1.00 43.94 106 ALA A N 1
ATOM 815 C CA . ALA A 1 106 ? -11.132 -1.352 -21.367 1.00 43.94 106 ALA A CA 1
ATOM 816 C C . ALA A 1 106 ? -10.344 -2.184 -22.378 1.00 43.94 106 ALA A C 1
ATOM 818 O O . ALA A 1 106 ? -10.632 -2.126 -23.573 1.00 43.94 106 ALA A O 1
ATOM 819 N N . GLY A 1 107 ? -9.281 -2.832 -21.891 1.00 40.84 107 GLY A N 1
ATOM 820 C CA . GLY A 1 107 ? -8.358 -3.567 -22.732 1.00 40.84 107 GLY A CA 1
ATOM 821 C C . GLY A 1 107 ? -9.187 -4.571 -23.499 1.00 40.84 107 GLY A C 1
ATOM 822 O O . GLY A 1 107 ? -9.968 -5.320 -22.904 1.00 40.84 107 GLY A O 1
ATOM 823 N N . ASP A 1 108 ? -9.070 -4.516 -24.815 1.00 40.69 108 ASP A N 1
ATOM 824 C CA . ASP A 1 108 ? -9.599 -5.516 -25.710 1.00 40.69 108 ASP A CA 1
ATOM 825 C C . ASP A 1 108 ? -9.129 -6.883 -25.207 1.00 40.69 108 ASP A C 1
ATOM 827 O O . ASP A 1 108 ? -7.943 -7.211 -25.185 1.00 40.69 108 ASP A O 1
ATOM 831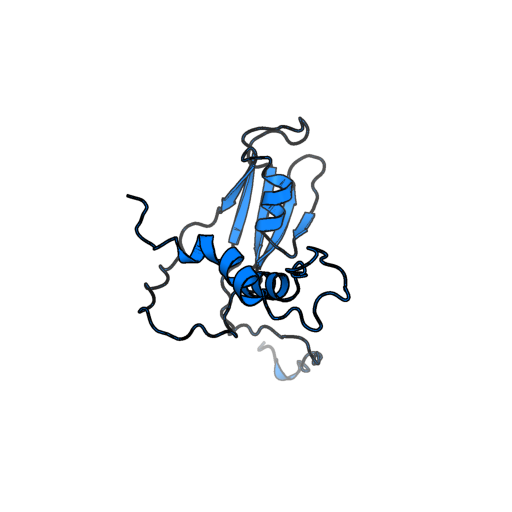 N N . GLY A 1 109 ? -10.077 -7.654 -24.672 1.00 44.19 109 GLY A N 1
ATOM 832 C CA . GLY A 1 109 ? -9.794 -8.948 -24.077 1.00 44.19 109 GLY A CA 1
ATOM 833 C C . GLY A 1 109 ? -9.033 -9.817 -25.072 1.00 44.19 109 GLY A C 1
ATOM 834 O O . GLY A 1 109 ? -9.612 -10.284 -26.049 1.00 44.19 109 GLY A O 1
ATOM 835 N N . GLY A 1 110 ? -7.738 -10.028 -24.829 1.00 44.28 110 GLY A N 1
ATOM 836 C CA . GLY A 1 110 ? -6.926 -10.907 -25.667 1.00 44.28 110 GLY A CA 1
ATOM 837 C C . GLY A 1 110 ? -5.447 -10.562 -25.822 1.00 44.28 110 GLY A C 1
ATOM 838 O O . GLY A 1 110 ? -4.719 -11.410 -26.334 1.00 44.28 110 GLY A O 1
ATOM 839 N N . ALA A 1 111 ? -4.956 -9.397 -25.387 1.00 43.59 111 ALA A N 1
ATOM 840 C CA . ALA A 1 111 ? -3.510 -9.167 -25.396 1.00 43.59 111 ALA A CA 1
ATOM 841 C C . ALA A 1 111 ? -2.818 -10.075 -24.352 1.00 43.59 111 ALA A C 1
ATOM 843 O O . ALA A 1 111 ? -3.251 -10.107 -23.194 1.00 43.59 111 ALA A O 1
ATOM 844 N N . PRO A 1 112 ? -1.755 -10.825 -24.714 1.00 48.78 112 PRO A N 1
ATOM 845 C CA . PRO A 1 112 ? -0.982 -11.587 -23.744 1.00 48.78 112 PRO A CA 1
ATOM 846 C C . PRO A 1 112 ? -0.479 -10.646 -22.651 1.00 48.78 112 PRO A C 1
ATOM 848 O O . PRO A 1 112 ? 0.150 -9.633 -22.949 1.00 48.78 112 PRO A O 1
ATOM 851 N N . LEU A 1 113 ? -0.757 -10.982 -21.390 1.00 54.88 113 LEU A N 1
ATOM 852 C CA . LEU A 1 113 ? -0.173 -10.290 -20.246 1.00 54.88 113 LEU A CA 1
ATOM 853 C C . LEU A 1 113 ? 1.348 -10.339 -20.398 1.00 54.88 113 LEU A C 1
ATOM 855 O O . LEU A 1 113 ? 1.926 -11.421 -20.302 1.00 54.88 113 LEU A O 1
ATOM 859 N N . ASP A 1 114 ? 1.988 -9.196 -20.638 1.00 57.88 114 ASP A N 1
ATOM 860 C CA . ASP A 1 114 ? 3.442 -9.121 -20.612 1.00 57.88 114 ASP A CA 1
ATOM 861 C C . ASP A 1 114 ? 3.911 -9.430 -19.177 1.00 57.88 114 ASP A C 1
ATOM 863 O O . ASP A 1 114 ? 3.658 -8.639 -18.256 1.00 57.88 114 ASP A O 1
ATOM 867 N N . PRO A 1 115 ? 4.603 -10.562 -18.935 1.00 55.00 115 PRO A N 1
ATOM 868 C CA . PRO A 1 115 ? 5.096 -10.893 -17.606 1.00 55.00 115 PRO A CA 1
ATOM 869 C C . PRO A 1 115 ? 6.073 -9.833 -17.094 1.00 55.00 115 PRO A C 1
ATOM 871 O O . PRO A 1 115 ? 6.207 -9.681 -15.876 1.00 55.00 115 PRO A O 1
ATOM 874 N N . ALA A 1 116 ? 6.738 -9.096 -18.000 1.00 53.66 116 ALA A N 1
ATOM 875 C CA . ALA A 1 116 ? 7.660 -8.004 -17.707 1.00 53.66 116 ALA A CA 1
ATOM 876 C C . ALA A 1 116 ? 6.941 -6.746 -17.165 1.00 53.66 116 ALA A C 1
ATOM 878 O O . ALA A 1 116 ? 7.503 -6.058 -16.307 1.00 53.66 116 ALA A O 1
ATOM 879 N N . ALA A 1 117 ? 5.687 -6.525 -17.564 1.00 51.31 117 ALA A N 1
ATOM 880 C CA . ALA A 1 117 ? 4.825 -5.431 -17.112 1.00 51.31 117 ALA A CA 1
ATOM 881 C C . ALA A 1 117 ? 3.930 -5.795 -15.912 1.00 51.31 117 ALA A C 1
ATOM 883 O O . ALA A 1 117 ? 3.250 -4.930 -15.358 1.00 51.31 117 ALA A O 1
ATOM 884 N N . ALA A 1 118 ? 3.922 -7.065 -15.486 1.00 56.72 118 ALA A N 1
ATOM 885 C CA . ALA A 1 118 ? 3.147 -7.502 -14.331 1.00 56.72 118 ALA A CA 1
ATOM 886 C C . ALA A 1 118 ? 3.505 -6.672 -13.076 1.00 56.72 118 ALA A C 1
ATOM 888 O O . ALA A 1 118 ? 4.686 -6.617 -12.705 1.00 56.72 118 ALA A O 1
ATOM 889 N N . PRO A 1 119 ? 2.513 -6.080 -12.378 1.00 63.25 119 PRO A N 1
ATOM 890 C CA . PRO A 1 119 ? 2.751 -5.343 -11.144 1.00 63.25 119 PRO A CA 1
ATOM 891 C C . PRO A 1 119 ? 3.567 -6.173 -10.146 1.00 63.25 119 PRO A C 1
ATOM 893 O O . PRO A 1 119 ? 3.307 -7.363 -9.951 1.00 63.25 119 PRO A O 1
ATOM 896 N N . LEU A 1 120 ? 4.538 -5.556 -9.465 1.00 55.38 120 LEU A N 1
ATOM 897 C CA . LEU A 1 120 ? 5.428 -6.256 -8.525 1.00 55.38 120 LEU A CA 1
ATOM 898 C C . LEU A 1 120 ? 4.668 -7.009 -7.421 1.00 55.38 120 LEU A C 1
ATOM 900 O O . LEU A 1 120 ? 5.134 -8.049 -6.953 1.00 55.38 120 LEU A O 1
ATOM 904 N N . VAL A 1 121 ? 3.483 -6.522 -7.036 1.00 49.22 121 VAL A N 1
ATOM 905 C CA . VAL A 1 121 ? 2.590 -7.213 -6.095 1.00 49.22 121 VAL A CA 1
ATOM 906 C C . VAL A 1 121 ? 2.150 -8.578 -6.628 1.00 49.22 121 VAL A C 1
ATOM 908 O O . VAL A 1 121 ? 2.233 -9.565 -5.901 1.00 49.22 121 VAL A O 1
ATOM 911 N N . LEU A 1 122 ? 1.784 -8.668 -7.909 1.00 61.81 122 LEU A N 1
ATOM 912 C CA . LEU A 1 122 ? 1.380 -9.917 -8.549 1.00 61.81 122 LEU A CA 1
ATOM 913 C C . LEU A 1 122 ? 2.561 -10.889 -8.626 1.00 61.81 122 LEU A C 1
ATOM 915 O O . LEU A 1 122 ? 2.425 -12.056 -8.264 1.00 61.81 122 LEU A O 1
ATOM 919 N N . ARG A 1 123 ? 3.749 -10.397 -8.996 1.00 59.56 123 ARG A N 1
ATOM 920 C CA . ARG A 1 123 ? 4.972 -11.214 -8.999 1.00 59.56 123 ARG A CA 1
ATOM 921 C C . ARG A 1 123 ? 5.304 -11.773 -7.621 1.00 59.56 123 ARG A C 1
ATOM 923 O O . ARG A 1 123 ? 5.552 -12.966 -7.505 1.00 59.56 123 ARG A O 1
ATOM 930 N N . ARG A 1 124 ? 5.252 -10.950 -6.567 1.00 58.25 124 ARG A N 1
ATOM 931 C CA . ARG A 1 124 ? 5.517 -11.398 -5.188 1.00 58.25 124 ARG A CA 1
ATOM 932 C C . ARG A 1 124 ? 4.490 -12.418 -4.700 1.00 58.25 124 ARG A C 1
ATOM 934 O O . ARG A 1 124 ? 4.868 -13.350 -3.995 1.00 58.25 124 ARG A O 1
ATOM 941 N N . VAL A 1 125 ? 3.215 -12.258 -5.063 1.00 65.44 125 VAL A N 1
ATOM 942 C CA . VAL A 1 125 ? 2.160 -13.235 -4.747 1.00 65.44 125 VAL A CA 1
ATOM 943 C C . VAL A 1 125 ? 2.461 -14.575 -5.415 1.00 65.44 125 VAL A C 1
ATOM 945 O O . VAL A 1 125 ? 2.430 -15.605 -4.741 1.00 65.44 125 VAL A O 1
ATOM 948 N N . LEU A 1 126 ? 2.822 -14.563 -6.700 1.00 69.75 126 LEU A N 1
ATOM 949 C CA . LEU A 1 126 ? 3.192 -15.770 -7.440 1.00 69.75 126 LEU A CA 1
ATOM 950 C C . LEU A 1 126 ? 4.465 -16.415 -6.877 1.00 69.75 126 LEU A C 1
ATOM 952 O O . LEU A 1 126 ? 4.468 -17.613 -6.612 1.00 69.75 126 LEU A O 1
ATOM 956 N N . ASP A 1 127 ? 5.509 -15.635 -6.595 1.00 64.44 127 ASP A N 1
ATOM 957 C CA . ASP A 1 127 ? 6.736 -16.125 -5.955 1.00 64.44 127 ASP A CA 1
ATOM 958 C C . ASP A 1 127 ? 6.454 -16.771 -4.597 1.00 64.44 127 ASP A C 1
ATOM 960 O O . ASP A 1 127 ? 6.981 -17.841 -4.283 1.00 64.44 127 ASP A O 1
ATOM 964 N N . HIS A 1 128 ? 5.610 -16.141 -3.779 1.00 63.38 128 HIS A N 1
ATOM 965 C CA . HIS A 1 128 ? 5.234 -16.679 -2.480 1.00 63.38 128 HIS A CA 1
ATOM 966 C C . HIS A 1 128 ? 4.437 -17.980 -2.622 1.00 63.38 128 HIS A C 1
ATOM 968 O O . HIS A 1 128 ? 4.732 -18.947 -1.922 1.00 63.38 128 HIS A O 1
ATOM 974 N N . ALA A 1 129 ? 3.472 -18.031 -3.543 1.00 68.44 129 ALA A N 1
ATOM 975 C CA . ALA A 1 129 ? 2.667 -19.220 -3.808 1.00 68.44 129 ALA A CA 1
ATOM 976 C C . ALA A 1 129 ? 3.524 -20.391 -4.314 1.00 68.44 129 ALA A C 1
ATOM 978 O O . ALA A 1 129 ? 3.411 -21.503 -3.803 1.00 68.44 129 ALA A O 1
ATOM 979 N N . LEU A 1 130 ? 4.437 -20.132 -5.254 1.00 72.31 130 LEU A N 1
ATOM 980 C CA . LEU A 1 130 ? 5.315 -21.147 -5.843 1.00 72.31 130 LEU A CA 1
ATOM 981 C C . LEU A 1 130 ? 6.361 -21.687 -4.859 1.00 72.31 130 LEU A C 1
ATOM 983 O O . LEU A 1 130 ? 6.806 -22.827 -5.000 1.00 72.31 130 LEU A O 1
ATOM 987 N N . ARG A 1 131 ? 6.750 -20.888 -3.859 1.00 69.31 131 ARG A N 1
ATOM 988 C CA . ARG A 1 131 ? 7.713 -21.277 -2.815 1.00 69.31 131 ARG A CA 1
ATOM 989 C C . ARG A 1 131 ? 7.049 -21.815 -1.547 1.00 69.31 131 ARG A C 1
ATOM 991 O O . ARG A 1 131 ? 7.757 -22.258 -0.640 1.00 69.31 131 ARG A O 1
ATOM 998 N N . ARG A 1 132 ? 5.716 -21.782 -1.446 1.00 72.44 132 ARG A N 1
ATOM 999 C CA . ARG A 1 132 ? 5.003 -22.257 -0.256 1.00 72.44 132 ARG A CA 1
ATOM 1000 C C . ARG A 1 132 ? 5.101 -23.788 -0.164 1.00 72.44 132 ARG A C 1
ATOM 1002 O O . ARG A 1 132 ? 4.849 -24.473 -1.156 1.00 72.44 132 ARG A O 1
ATOM 1009 N N . PRO A 1 133 ? 5.452 -24.358 1.003 1.00 72.38 133 PRO A N 1
ATOM 1010 C CA . PRO A 1 133 ? 5.520 -25.807 1.161 1.00 72.38 133 PRO A CA 1
ATOM 1011 C C . PRO A 1 133 ? 4.147 -26.454 0.949 1.00 72.38 133 PRO A C 1
ATOM 1013 O O . PRO A 1 133 ? 3.196 -26.131 1.662 1.00 72.38 133 PRO A O 1
ATOM 1016 N N . VAL A 1 134 ? 4.053 -27.392 0.005 1.00 79.38 134 VAL A N 1
ATOM 1017 C CA . VAL A 1 134 ? 2.846 -28.205 -0.201 1.00 79.38 134 VAL A CA 1
ATOM 1018 C C . VAL A 1 134 ? 2.836 -29.339 0.838 1.00 79.38 134 VAL A C 1
ATOM 1020 O O . VAL A 1 134 ? 3.852 -30.038 0.971 1.00 79.38 134 VAL A O 1
ATOM 1023 N N . PRO A 1 135 ? 1.745 -29.523 1.609 1.00 83.25 135 PRO A N 1
ATOM 1024 C CA . PRO A 1 135 ? 1.592 -30.660 2.513 1.00 83.25 135 PRO A CA 1
ATOM 1025 C C . PRO A 1 135 ? 1.695 -31.979 1.749 1.00 83.25 135 PRO A C 1
ATOM 1027 O O . PRO A 1 135 ? 1.109 -32.127 0.681 1.00 83.25 135 PRO A O 1
ATOM 1030 N N . CYS A 1 136 ? 2.409 -32.963 2.296 1.00 82.62 136 CYS A N 1
ATOM 1031 C CA . CYS A 1 136 ? 2.419 -34.296 1.701 1.00 82.62 136 CYS A CA 1
ATOM 1032 C C . CYS A 1 136 ? 0.990 -34.881 1.667 1.00 82.62 136 CYS A C 1
ATOM 1034 O O . CYS A 1 136 ? 0.359 -34.925 2.722 1.00 82.62 136 CYS A O 1
ATOM 1036 N N . PRO A 1 137 ? 0.498 -35.413 0.534 1.00 78.56 137 PRO A N 1
ATOM 1037 C CA . PRO A 1 137 ? -0.858 -35.970 0.461 1.00 78.56 137 PRO A CA 1
ATOM 1038 C C . PRO A 1 137 ? -1.056 -37.189 1.377 1.00 78.56 137 PRO A C 1
ATOM 1040 O O . PRO A 1 137 ? -2.156 -37.432 1.857 1.00 78.56 137 PRO A O 1
ATOM 1043 N N . ASN A 1 138 ? 0.022 -37.915 1.691 1.00 83.50 138 ASN A N 1
ATOM 1044 C CA . ASN A 1 138 ? -0.028 -39.129 2.511 1.00 83.50 138 ASN A CA 1
ATOM 1045 C C . ASN A 1 138 ? 0.144 -38.880 4.017 1.00 83.50 138 ASN A C 1
ATOM 1047 O O . ASN A 1 138 ? -0.298 -39.691 4.824 1.00 83.50 138 ASN A O 1
ATOM 1051 N N . CYS A 1 139 ? 0.836 -37.810 4.421 1.00 88.25 139 CYS A N 1
ATOM 1052 C CA . CYS A 1 139 ? 1.145 -37.579 5.842 1.00 88.25 139 CYS A CA 1
ATOM 1053 C C . CYS A 1 139 ? 1.019 -36.128 6.307 1.00 88.25 139 CYS A C 1
ATOM 1055 O O . CYS A 1 139 ? 1.449 -35.822 7.416 1.00 88.25 139 CYS A O 1
ATOM 1057 N N . THR A 1 140 ? 0.521 -35.240 5.443 1.00 85.69 140 THR A N 1
ATOM 1058 C CA . THR A 1 140 ? 0.236 -33.809 5.665 1.00 85.69 140 THR A CA 1
ATOM 1059 C C . THR A 1 140 ? 1.411 -32.938 6.122 1.00 85.69 140 THR A C 1
ATOM 1061 O O . THR A 1 140 ? 1.277 -31.723 6.255 1.00 85.69 140 THR A O 1
ATOM 1064 N N . ARG A 1 141 ? 2.612 -33.507 6.287 1.00 83.06 141 ARG A N 1
ATOM 1065 C CA . ARG A 1 141 ? 3.819 -32.758 6.652 1.00 83.06 141 ARG A CA 1
ATOM 1066 C C . ARG A 1 141 ? 4.239 -31.812 5.536 1.00 83.06 141 ARG A C 1
ATOM 1068 O O . ARG A 1 141 ? 4.420 -32.221 4.390 1.00 83.06 141 ARG A O 1
ATOM 1075 N N . THR A 1 142 ? 4.493 -30.565 5.912 1.00 78.00 142 THR A N 1
ATOM 1076 C CA . THR A 1 142 ? 5.110 -29.544 5.057 1.00 78.00 142 THR A CA 1
ATOM 1077 C C . THR A 1 142 ? 6.637 -29.678 5.010 1.00 78.00 142 THR A C 1
ATOM 1079 O O . THR A 1 142 ? 7.244 -29.357 3.993 1.00 78.00 142 THR A O 1
ATOM 1082 N N . ALA A 1 143 ? 7.273 -30.253 6.039 1.00 81.00 143 ALA A N 1
ATOM 1083 C CA . ALA A 1 143 ? 8.697 -30.630 6.045 1.00 81.00 143 ALA A CA 1
ATOM 1084 C C . ALA A 1 143 ? 8.958 -31.939 5.268 1.00 81.00 143 ALA A C 1
ATOM 1086 O O . ALA A 1 143 ? 8.029 -32.749 5.205 1.00 81.00 143 ALA A O 1
ATOM 1087 N N . PRO A 1 144 ? 10.166 -32.186 4.705 1.00 81.00 144 PRO A N 1
ATOM 1088 C CA . PRO A 1 144 ? 10.501 -33.405 3.954 1.00 81.00 144 PRO A CA 1
ATOM 1089 C C . PRO A 1 144 ? 10.093 -34.702 4.672 1.00 81.00 144 PRO A C 1
ATOM 1091 O O . PRO A 1 144 ? 10.272 -34.852 5.879 1.00 81.00 144 PRO A O 1
ATOM 1094 N N . CYS A 1 145 ? 9.524 -35.652 3.930 1.00 84.12 145 CYS A N 1
ATOM 1095 C CA . CYS A 1 145 ? 9.033 -36.931 4.450 1.00 84.12 145 CYS A CA 1
ATOM 1096 C C . CYS A 1 145 ? 9.341 -38.057 3.460 1.00 84.12 145 CYS A C 1
ATOM 1098 O O . CYS A 1 145 ? 9.511 -37.794 2.275 1.00 84.12 145 CYS A O 1
ATOM 1100 N N . ARG A 1 146 ? 9.318 -39.314 3.915 1.00 87.69 146 ARG A N 1
ATOM 1101 C CA . ARG A 1 146 ? 9.558 -40.488 3.054 1.00 87.69 146 ARG A CA 1
ATOM 1102 C C . ARG A 1 146 ? 8.339 -40.945 2.243 1.00 87.69 146 ARG A C 1
ATOM 1104 O O . ARG A 1 146 ? 8.445 -41.901 1.491 1.00 87.69 146 ARG A O 1
ATOM 1111 N N . CYS A 1 147 ? 7.181 -40.312 2.429 1.00 84.25 147 CYS A N 1
ATOM 1112 C CA . CYS A 1 147 ? 5.921 -40.796 1.867 1.00 84.25 147 CYS A CA 1
ATOM 1113 C C . CYS A 1 147 ? 5.797 -40.610 0.351 1.00 84.25 147 CYS A C 1
ATOM 1115 O O . CYS A 1 147 ? 5.039 -41.347 -0.267 1.00 84.25 147 CYS A O 1
ATOM 1117 N N . VAL A 1 148 ? 6.488 -39.620 -0.218 1.00 75.00 148 VAL A N 1
ATOM 1118 C CA . VAL A 1 148 ? 6.515 -39.324 -1.656 1.00 75.00 148 VAL A CA 1
ATOM 1119 C C . VAL A 1 148 ? 7.891 -38.767 -2.015 1.00 75.00 148 VAL A C 1
ATOM 1121 O O . VAL A 1 148 ? 8.469 -38.010 -1.231 1.00 75.00 148 VAL A O 1
ATOM 1124 N N . ALA A 1 149 ? 8.424 -39.173 -3.169 1.00 68.25 149 ALA A N 1
ATOM 1125 C CA . ALA A 1 149 ? 9.750 -38.767 -3.642 1.00 68.25 149 ALA A CA 1
ATOM 1126 C C . ALA A 1 149 ? 9.760 -37.356 -4.259 1.00 68.25 149 ALA A C 1
ATOM 1128 O O . ALA A 1 149 ? 10.779 -36.673 -4.198 1.00 68.25 149 ALA A O 1
ATOM 1129 N N . ASP A 1 150 ? 8.621 -36.902 -4.788 1.00 69.06 150 ASP A N 1
ATOM 1130 C CA . ASP A 1 150 ? 8.405 -35.553 -5.313 1.00 69.06 150 ASP A CA 1
ATOM 1131 C C . ASP A 1 150 ? 7.057 -35.009 -4.798 1.00 69.06 150 ASP A C 1
ATOM 1133 O O . ASP A 1 150 ? 6.133 -35.767 -4.509 1.00 69.06 150 ASP A O 1
ATOM 1137 N N . ARG A 1 151 ? 6.970 -33.690 -4.616 1.00 66.38 151 ARG A N 1
ATOM 1138 C CA . ARG A 1 151 ? 5.802 -32.939 -4.122 1.00 66.38 151 ARG A CA 1
ATOM 1139 C C . ARG A 1 151 ? 5.275 -31.934 -5.146 1.00 66.38 151 ARG A C 1
ATOM 1141 O O . ARG A 1 151 ? 4.567 -30.993 -4.788 1.00 66.38 151 ARG A O 1
ATOM 1148 N N . THR A 1 152 ? 5.695 -32.052 -6.400 1.00 64.50 152 THR A N 1
ATOM 1149 C CA . THR A 1 152 ? 5.072 -31.335 -7.520 1.00 64.50 152 THR A CA 1
ATOM 1150 C C . THR A 1 152 ? 3.604 -31.735 -7.678 1.00 64.50 152 THR A C 1
ATOM 1152 O O . THR A 1 152 ? 2.774 -30.869 -7.961 1.00 64.50 152 THR A O 1
ATOM 1155 N N . GLU A 1 153 ? 3.269 -32.996 -7.388 1.00 61.12 153 GLU A N 1
ATOM 1156 C CA . GLU A 1 153 ? 1.898 -33.501 -7.265 1.00 61.12 153 GLU A CA 1
ATOM 1157 C C . GLU A 1 153 ? 1.184 -32.783 -6.097 1.00 61.12 153 GLU A C 1
ATOM 1159 O O . GLU A 1 153 ? 1.594 -32.880 -4.940 1.00 61.12 153 GLU A O 1
ATOM 1164 N N . GLY A 1 154 ? 0.172 -31.966 -6.410 1.00 62.72 154 GLY A N 1
ATOM 1165 C CA . GLY A 1 154 ? -0.545 -31.100 -5.459 1.00 62.72 154 GLY A CA 1
ATOM 1166 C C . GLY A 1 154 ? -0.105 -29.627 -5.442 1.00 62.72 154 GLY A C 1
ATOM 1167 O O . GLY A 1 154 ? -0.801 -28.786 -4.872 1.00 62.72 154 GLY A O 1
ATOM 1168 N N . ARG A 1 155 ? 1.005 -29.259 -6.103 1.00 72.81 155 ARG A N 1
ATOM 1169 C CA . ARG A 1 155 ? 1.396 -27.841 -6.252 1.00 72.81 155 ARG A CA 1
ATOM 1170 C C . ARG A 1 155 ? 0.448 -27.089 -7.178 1.00 72.81 155 ARG A C 1
ATOM 1172 O O . ARG A 1 155 ? 0.096 -25.952 -6.881 1.00 72.81 155 ARG A O 1
ATOM 1179 N N . VAL A 1 156 ? 0.040 -27.723 -8.278 1.00 67.50 156 VAL A N 1
ATOM 1180 C CA . VAL A 1 156 ? -0.934 -27.154 -9.222 1.00 67.50 156 VAL A CA 1
ATOM 1181 C C . VAL A 1 156 ? -2.254 -26.882 -8.503 1.00 67.50 156 VAL A C 1
ATOM 1183 O O . VAL A 1 156 ? -2.744 -25.760 -8.563 1.00 67.50 156 VAL A O 1
ATOM 1186 N N . ASP A 1 157 ? -2.757 -27.841 -7.725 1.00 68.69 157 ASP A N 1
ATOM 1187 C CA . ASP A 1 157 ? -3.992 -27.672 -6.950 1.00 68.69 157 ASP A CA 1
ATOM 1188 C C . ASP A 1 157 ? -3.865 -26.580 -5.880 1.00 68.69 157 ASP A C 1
ATOM 1190 O O . ASP A 1 157 ? -4.784 -25.786 -5.699 1.00 68.69 157 ASP A O 1
ATOM 1194 N N . ALA A 1 158 ? -2.711 -26.471 -5.209 1.00 67.62 158 ALA A N 1
ATOM 1195 C CA . ALA A 1 158 ? -2.452 -25.402 -4.242 1.00 67.62 158 ALA A CA 1
ATOM 1196 C C . ALA A 1 158 ? -2.431 -24.007 -4.893 1.00 67.62 158 ALA A C 1
ATOM 1198 O O . ALA A 1 158 ? -2.946 -23.047 -4.318 1.00 67.62 158 ALA A O 1
ATOM 1199 N N . VAL A 1 159 ? -1.856 -23.893 -6.095 1.00 71.19 159 VAL A N 1
ATOM 1200 C CA . VAL A 1 159 ? -1.870 -22.653 -6.883 1.00 71.19 159 VAL A CA 1
ATOM 1201 C C . VAL A 1 159 ? -3.294 -22.337 -7.343 1.00 71.19 159 VAL A C 1
ATOM 1203 O O . VAL A 1 159 ? -3.761 -21.222 -7.128 1.00 71.19 159 VAL A O 1
ATOM 1206 N N . LEU A 1 160 ? -4.018 -23.308 -7.906 1.00 68.44 160 LEU A N 1
ATOM 1207 C CA . LEU A 1 160 ? -5.395 -23.124 -8.372 1.00 68.44 160 LEU A CA 1
ATOM 1208 C C . LEU A 1 160 ? -6.354 -22.762 -7.229 1.00 68.44 160 LEU A C 1
ATOM 1210 O O . LEU A 1 160 ? -7.164 -21.856 -7.390 1.00 68.44 160 LEU A O 1
ATOM 1214 N N . ALA A 1 161 ? -6.231 -23.387 -6.056 1.00 65.25 161 ALA A N 1
ATOM 1215 C CA . ALA A 1 161 ? -7.034 -23.050 -4.879 1.00 65.25 161 ALA A CA 1
ATOM 1216 C C . ALA A 1 161 ? -6.762 -21.622 -4.374 1.00 65.25 161 ALA A C 1
ATOM 1218 O O . ALA A 1 161 ? -7.692 -20.921 -3.979 1.00 65.25 161 ALA A O 1
ATOM 1219 N N . ALA A 1 162 ? -5.505 -21.165 -4.420 1.00 63.66 162 ALA A N 1
ATOM 1220 C CA . ALA A 1 162 ? -5.142 -19.795 -4.056 1.00 63.66 162 ALA A CA 1
ATOM 1221 C C . ALA A 1 162 ? -5.670 -18.755 -5.061 1.00 63.66 162 ALA A C 1
ATOM 1223 O O . ALA A 1 162 ? -6.005 -17.636 -4.672 1.00 63.66 162 ALA A O 1
ATOM 1224 N N . LEU A 1 163 ? -5.759 -19.126 -6.342 1.00 71.06 163 LEU A N 1
ATOM 1225 C CA . LEU A 1 163 ? -6.327 -18.293 -7.403 1.00 71.06 163 LEU A CA 1
ATOM 1226 C C . LEU A 1 163 ? -7.859 -18.361 -7.462 1.00 71.06 163 LEU A C 1
ATOM 1228 O O . LEU A 1 163 ? -8.477 -17.445 -7.996 1.00 71.06 163 LEU A O 1
ATOM 1232 N N . GLY A 1 164 ? -8.476 -19.401 -6.893 1.00 62.53 164 GLY A N 1
ATOM 1233 C CA . GLY A 1 164 ? -9.917 -19.664 -6.923 1.00 62.53 164 GLY A CA 1
ATOM 1234 C C . GLY A 1 164 ? -10.798 -18.433 -6.677 1.00 62.53 164 GLY A C 1
ATOM 1235 O O . GLY A 1 164 ? -11.617 -18.135 -7.542 1.00 62.53 164 GLY A O 1
ATOM 1236 N N . PRO A 1 165 ? -10.586 -17.657 -5.594 1.00 63.25 165 PRO A N 1
ATOM 1237 C CA . PRO A 1 165 ? -11.376 -16.455 -5.309 1.00 63.25 165 PRO A CA 1
ATOM 1238 C C . PRO A 1 165 ? -11.347 -15.393 -6.418 1.00 63.25 165 PRO A C 1
ATOM 1240 O O . PRO A 1 165 ? -12.309 -14.651 -6.568 1.00 63.25 165 PRO A O 1
ATOM 1243 N N . TRP A 1 166 ? -10.262 -15.334 -7.193 1.00 53.62 166 TRP A N 1
ATOM 1244 C CA . TRP A 1 166 ? -10.058 -14.384 -8.291 1.00 53.62 166 TRP A CA 1
ATOM 1245 C C . TRP A 1 166 ? -10.559 -14.928 -9.634 1.00 53.62 166 TRP A C 1
ATOM 1247 O O . TRP A 1 166 ? -10.905 -14.157 -10.523 1.00 53.62 166 TRP A O 1
ATOM 1257 N N . LEU A 1 167 ? -10.601 -16.256 -9.787 1.00 61.78 167 LEU A N 1
ATOM 1258 C CA . LEU A 1 167 ? -11.125 -16.939 -10.974 1.00 61.78 167 LEU A CA 1
ATOM 1259 C C . LEU A 1 167 ? -12.658 -17.027 -10.970 1.00 61.78 167 LEU A C 1
ATOM 1261 O O . LEU A 1 167 ? -13.266 -17.096 -12.035 1.00 61.78 167 LEU A O 1
ATOM 1265 N N . THR A 1 168 ? -13.287 -17.028 -9.792 1.00 55.62 168 THR A N 1
ATOM 1266 C CA . THR A 1 168 ? -14.752 -17.075 -9.647 1.00 55.62 168 THR A CA 1
ATOM 1267 C C . THR A 1 168 ? -15.419 -15.706 -9.690 1.00 55.62 168 THR A C 1
ATOM 1269 O O . THR A 1 168 ? -16.627 -15.633 -9.885 1.00 55.62 168 THR A O 1
ATOM 1272 N N . THR A 1 169 ? -14.667 -14.617 -9.530 1.00 47.97 169 THR A N 1
ATOM 1273 C CA . THR A 1 169 ? -15.191 -13.262 -9.719 1.00 47.97 169 THR A CA 1
ATOM 1274 C C . THR A 1 169 ? -15.126 -12.888 -11.195 1.00 47.97 169 THR A C 1
ATOM 1276 O O . THR A 1 169 ? -14.069 -12.496 -11.692 1.00 47.97 169 THR A O 1
ATOM 1279 N N . ARG A 1 170 ? -16.251 -12.980 -11.914 1.00 45.25 170 ARG A N 1
ATOM 1280 C CA . ARG A 1 170 ? -16.396 -12.233 -13.168 1.00 45.25 170 ARG A CA 1
ATOM 1281 C C . ARG A 1 170 ? -16.588 -10.747 -12.843 1.00 45.25 170 ARG A C 1
ATOM 1283 O O . ARG A 1 170 ? -17.328 -10.426 -11.911 1.00 45.25 170 ARG A O 1
ATOM 1290 N N . PRO A 1 171 ? -15.990 -9.824 -13.616 1.00 42.69 171 PRO A N 1
ATOM 1291 C CA . PRO A 1 171 ? -16.440 -8.442 -13.605 1.00 42.69 171 PRO A CA 1
ATOM 1292 C C . PRO A 1 171 ? -17.886 -8.428 -14.124 1.00 42.69 171 PRO A C 1
ATOM 1294 O O . PRO A 1 171 ? -18.111 -8.631 -15.315 1.00 42.69 171 PRO A O 1
ATOM 1297 N N . GLY A 1 172 ? -18.860 -8.282 -13.219 1.00 49.19 172 GLY A N 1
ATOM 1298 C CA . GLY A 1 172 ? -20.288 -8.232 -13.559 1.00 49.19 172 GLY A CA 1
ATOM 1299 C C . GLY A 1 172 ? -21.265 -8.817 -12.531 1.00 49.19 172 GLY A C 1
ATOM 1300 O O . GLY A 1 172 ? -22.436 -8.467 -12.584 1.00 49.19 172 GLY A O 1
ATOM 1301 N N . ASP A 1 173 ? -20.822 -9.637 -11.572 1.00 46.62 173 ASP A N 1
ATOM 1302 C CA . ASP A 1 173 ? -21.753 -10.368 -10.680 1.00 46.62 173 ASP A CA 1
ATOM 1303 C C . ASP A 1 173 ? -22.159 -9.605 -9.398 1.00 46.62 173 ASP A C 1
ATOM 1305 O O . ASP A 1 173 ? -22.691 -10.192 -8.458 1.00 46.62 173 ASP A O 1
ATOM 1309 N N . ALA A 1 174 ? -21.933 -8.290 -9.347 1.00 43.28 174 ALA A N 1
ATOM 1310 C CA . ALA A 1 174 ? -22.497 -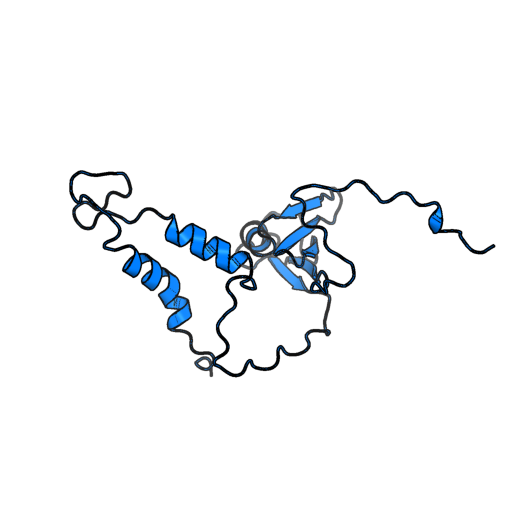7.416 -8.320 1.00 43.28 174 ALA A CA 1
ATOM 1311 C C . ALA A 1 174 ? -23.486 -6.438 -8.970 1.00 43.28 174 ALA A C 1
ATOM 1313 O O . ALA A 1 174 ? -23.123 -5.312 -9.316 1.00 43.28 174 ALA A O 1
ATOM 1314 N N . ALA A 1 175 ? -24.723 -6.904 -9.144 1.00 39.03 175 ALA A N 1
ATOM 1315 C CA . ALA A 1 175 ? -25.918 -6.096 -9.366 1.00 39.03 175 ALA A CA 1
ATOM 1316 C C . ALA A 1 175 ? -27.013 -6.573 -8.405 1.00 39.03 175 ALA A C 1
ATOM 1318 O O . ALA A 1 175 ? -27.160 -7.809 -8.261 1.00 39.03 175 ALA A O 1
#